Protein AF-A0A357CGW8-F1 (afdb_monomer)

Radius of gyration: 14.41 Å; Cα contacts (8 Å, |Δi|>4): 91; chains: 1; bounding box: 33×27×33 Å

Nearest PDB structures (foldseek):
  7z4w-assembly1_A  TM=2.440E-01  e=7.759E+00  Bacillus subtilis

Solvent-accessible surface area (backbone atoms only — not comparable to full-atom values): 4409 Å² total; per-residue (Å²): 119,70,65,64,50,55,54,42,50,42,41,36,78,67,45,82,75,58,31,85,72,21,55,86,93,42,71,52,30,75,38,74,44,78,40,83,48,61,95,83,45,71,61,48,60,56,31,50,75,68,77,38,88,74,66,60,60,48,76,36,75,38,67,40,31,47,84,48,52,77,81,129

Sequence (72 aa):
GKSILLDAFSLAIGARGDASLVRRGAAQGQVTASFDLDPSHPVFALLAANGIEGEDTLILRRVQGADGRRRA

Secondary structure (DSSP, 8-state):
-HHHHHHHHHHHTTPPP-GGGSPTT-SEEEEEEEEE--TT-THHHHHHHTTPPP-SEEEEEEEEETTS----

Foldseek 3Di:
DVVLVVVLVCVQVPHQDDLVNAPPPDQKDKHKDKDQDDPPRPVCVVCVVVVHHDDRMDIGMAMAGNVSDGDD

Structure (mmCIF, N/CA/C/O backbone):
data_AF-A0A357CGW8-F1
#
_entry.id   AF-A0A357CGW8-F1
#
loop_
_atom_site.group_PDB
_atom_site.id
_atom_site.type_symbol
_atom_site.label_atom_id
_atom_site.label_alt_id
_atom_site.label_comp_id
_atom_site.label_asym_id
_atom_site.label_entity_id
_atom_site.label_seq_id
_atom_site.pdbx_PDB_ins_code
_atom_site.Cartn_x
_atom_site.Cartn_y
_atom_site.Cartn_z
_atom_site.occupancy
_atom_site.B_iso_or_equiv
_atom_site.auth_seq_id
_atom_site.auth_comp_id
_atom_site.auth_asym_id
_atom_site.auth_atom_id
_atom_site.pdbx_PDB_model_num
ATOM 1 N N . GLY A 1 1 ? -1.658 14.554 12.675 1.00 72.44 1 GLY A N 1
ATOM 2 C CA . GLY A 1 1 ? -1.545 14.596 11.204 1.00 72.44 1 GLY A CA 1
ATOM 3 C C . GLY A 1 1 ? -0.317 13.872 10.678 1.00 72.44 1 GLY A C 1
ATOM 4 O O . GLY A 1 1 ? -0.454 13.074 9.772 1.00 72.44 1 GLY A O 1
ATOM 5 N N . LYS A 1 2 ? 0.880 14.122 11.222 1.00 89.12 2 LYS A N 1
ATOM 6 C CA . LYS A 1 2 ? 2.120 13.532 10.686 1.00 89.12 2 LYS A CA 1
ATOM 7 C C . LYS A 1 2 ? 2.288 12.031 10.964 1.00 89.12 2 LYS A C 1
ATOM 9 O O . LYS A 1 2 ? 2.678 11.304 10.065 1.00 89.12 2 LYS A O 1
ATOM 14 N N . SER A 1 3 ? 1.981 11.572 12.181 1.00 87.12 3 SER A N 1
ATOM 15 C CA . SER A 1 3 ? 2.119 10.154 12.560 1.00 87.12 3 SER A CA 1
ATOM 16 C C . SER A 1 3 ? 1.279 9.239 11.672 1.00 87.12 3 SER A C 1
ATOM 18 O O . SER A 1 3 ? 1.822 8.331 11.063 1.00 87.12 3 SER A O 1
ATOM 20 N N . ILE A 1 4 ? 0.003 9.582 11.468 1.00 86.81 4 ILE A N 1
ATOM 21 C CA . ILE A 1 4 ? -0.898 8.801 10.610 1.00 86.81 4 ILE A CA 1
ATOM 22 C C . ILE A 1 4 ? -0.402 8.686 9.159 1.00 86.81 4 ILE A C 1
ATOM 24 O O . ILE A 1 4 ? -0.662 7.678 8.515 1.00 86.81 4 ILE A O 1
ATOM 28 N N . LEU A 1 5 ? 0.341 9.674 8.642 1.00 89.88 5 LEU A N 1
ATOM 29 C CA . LEU A 1 5 ? 0.947 9.578 7.309 1.00 89.88 5 LEU A CA 1
ATOM 30 C C . LEU A 1 5 ? 2.090 8.560 7.277 1.00 89.88 5 LEU A C 1
ATOM 32 O O . LEU A 1 5 ? 2.179 7.787 6.328 1.00 89.88 5 LEU A O 1
ATOM 36 N N . LEU A 1 6 ? 2.939 8.535 8.309 1.00 91.00 6 LEU A N 1
ATOM 37 C CA . LEU A 1 6 ? 4.022 7.553 8.417 1.00 91.00 6 LEU A CA 1
ATOM 38 C C . LEU A 1 6 ? 3.471 6.136 8.603 1.00 91.00 6 LEU A C 1
ATOM 40 O O . LEU A 1 6 ? 3.968 5.199 7.976 1.00 91.00 6 LEU A O 1
ATOM 44 N N . ASP A 1 7 ? 2.414 5.993 9.401 1.00 90.44 7 ASP A N 1
ATOM 45 C CA . ASP A 1 7 ? 1.742 4.712 9.617 1.00 90.44 7 ASP A CA 1
ATOM 46 C C . ASP A 1 7 ? 1.079 4.214 8.322 1.00 90.44 7 ASP A C 1
ATOM 48 O O . ASP A 1 7 ? 1.254 3.060 7.926 1.00 90.44 7 ASP A O 1
ATOM 52 N N . ALA A 1 8 ? 0.378 5.101 7.607 1.00 90.50 8 ALA A N 1
ATOM 53 C CA . ALA A 1 8 ? -0.251 4.796 6.325 1.00 90.50 8 ALA A CA 1
ATOM 54 C C . ALA A 1 8 ? 0.786 4.426 5.251 1.00 90.50 8 ALA A C 1
ATOM 56 O O . ALA A 1 8 ? 0.613 3.428 4.550 1.00 90.50 8 ALA A O 1
ATOM 57 N N . PHE A 1 9 ? 1.886 5.177 5.148 1.00 91.94 9 PHE A N 1
ATOM 58 C CA . PHE A 1 9 ? 2.960 4.876 4.203 1.00 91.94 9 PHE A CA 1
ATOM 59 C C . PHE A 1 9 ? 3.602 3.518 4.498 1.00 91.94 9 PHE A C 1
ATOM 61 O O . PHE A 1 9 ? 3.695 2.680 3.603 1.00 91.94 9 PHE A O 1
ATOM 68 N N . SER A 1 10 ? 3.946 3.258 5.764 1.00 91.81 10 SER A N 1
ATOM 69 C CA . SER A 1 10 ? 4.494 1.970 6.208 1.00 91.81 10 SER A CA 1
ATOM 70 C C . SER A 1 10 ? 3.558 0.814 5.846 1.00 91.81 10 SER A C 1
ATOM 72 O O . SER A 1 10 ? 3.993 -0.216 5.325 1.00 91.81 10 SER A O 1
ATOM 74 N N . LEU A 1 11 ? 2.252 0.993 6.069 1.00 90.69 11 LEU A N 1
ATOM 75 C CA . LEU A 1 11 ? 1.239 0.013 5.696 1.00 90.69 11 LEU A CA 1
ATOM 76 C C . LEU A 1 11 ? 1.219 -0.238 4.180 1.00 90.69 11 LEU A C 1
ATOM 78 O O . LEU A 1 11 ? 1.172 -1.401 3.771 1.00 90.69 11 LEU A O 1
ATOM 82 N N . ALA A 1 12 ? 1.278 0.809 3.353 1.00 92.69 12 ALA A N 1
ATOM 83 C CA . ALA A 1 12 ? 1.253 0.696 1.894 1.00 92.69 12 ALA A CA 1
ATOM 84 C C . ALA A 1 12 ? 2.440 -0.111 1.337 1.00 92.69 12 ALA A C 1
ATOM 86 O O . ALA A 1 12 ? 2.247 -0.910 0.425 1.00 92.69 12 ALA A O 1
ATOM 87 N N . ILE A 1 13 ? 3.631 0.024 1.932 1.00 92.19 13 ILE A N 1
ATOM 88 C CA . ILE A 1 13 ? 4.863 -0.654 1.482 1.00 92.19 13 ILE A CA 1
ATOM 89 C C . ILE A 1 13 ? 5.100 -2.037 2.113 1.00 92.19 13 ILE A C 1
ATOM 91 O O . ILE A 1 13 ? 6.176 -2.610 1.966 1.00 92.19 13 ILE A O 1
ATOM 95 N N . GLY A 1 14 ? 4.118 -2.598 2.826 1.00 88.94 14 GLY A N 1
ATOM 96 C CA . GLY A 1 14 ? 4.186 -3.991 3.288 1.00 88.94 14 GLY A CA 1
ATOM 97 C C . GLY A 1 14 ? 4.330 -4.201 4.797 1.00 88.94 14 GLY A C 1
ATOM 98 O O . GLY A 1 14 ? 4.261 -5.353 5.236 1.00 88.94 14 GLY A O 1
ATOM 99 N N . ALA A 1 15 ? 4.413 -3.142 5.619 1.00 89.12 15 ALA A N 1
ATOM 100 C CA . ALA A 1 15 ? 4.484 -3.280 7.080 1.00 89.12 15 ALA A CA 1
ATOM 101 C C . ALA A 1 15 ? 3.287 -4.056 7.658 1.00 89.12 15 ALA A C 1
ATOM 103 O O . ALA A 1 15 ? 2.253 -4.247 7.010 1.00 89.12 15 ALA A O 1
ATOM 104 N N . ARG A 1 16 ? 3.413 -4.560 8.889 1.00 85.12 16 ARG A N 1
ATOM 105 C CA . ARG A 1 16 ? 2.318 -5.309 9.512 1.00 85.12 16 ARG A CA 1
ATOM 106 C C . ARG A 1 16 ? 1.102 -4.396 9.696 1.00 85.12 16 ARG A C 1
ATOM 108 O O . ARG A 1 16 ? 1.222 -3.297 10.214 1.00 85.12 16 ARG A O 1
ATOM 115 N N . GLY A 1 17 ? -0.056 -4.892 9.267 1.00 80.94 17 GLY A N 1
ATOM 116 C CA . GLY A 1 17 ? -1.337 -4.240 9.493 1.00 80.94 17 GLY A CA 1
ATOM 117 C C . GLY A 1 17 ? -1.650 -4.056 10.973 1.00 80.94 17 GLY A C 1
ATOM 118 O O . GLY A 1 17 ? -1.418 -4.974 11.763 1.00 80.94 17 GLY A O 1
ATOM 119 N N . ASP A 1 18 ? -2.198 -2.893 11.314 1.00 84.31 18 ASP A N 1
ATOM 120 C CA . ASP A 1 18 ? -2.692 -2.554 12.645 1.00 84.31 18 ASP A CA 1
ATOM 121 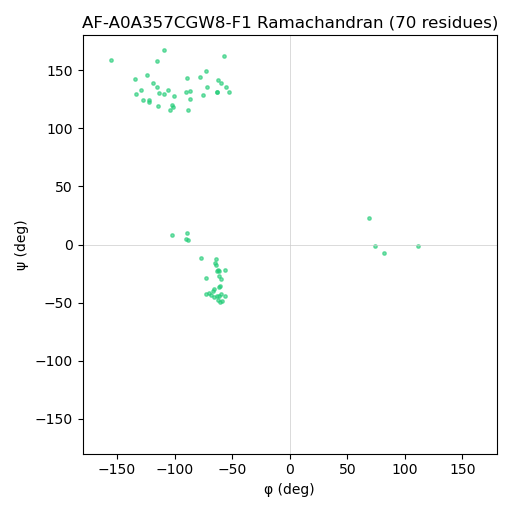C C . ASP A 1 18 ? -4.176 -2.163 12.547 1.00 84.31 18 ASP A C 1
ATOM 123 O O . ASP A 1 18 ? -4.553 -1.276 11.780 1.00 84.31 18 ASP A O 1
ATOM 127 N N . ALA A 1 19 ? -5.027 -2.848 13.315 1.00 86.56 19 ALA A N 1
ATOM 128 C CA . ALA A 1 19 ? -6.460 -2.570 13.381 1.00 86.56 19 ALA A CA 1
ATOM 129 C C . ALA A 1 19 ? -6.760 -1.164 13.931 1.00 86.56 19 ALA A C 1
ATOM 131 O O . ALA A 1 19 ? -7.812 -0.606 13.624 1.00 86.56 19 ALA A O 1
ATOM 132 N N . SER A 1 20 ? -5.830 -0.564 14.686 1.00 87.19 20 SER A N 1
ATOM 133 C CA . SER A 1 20 ? -5.937 0.815 15.179 1.00 87.19 20 SER A CA 1
ATOM 134 C C . SER A 1 20 ? -6.017 1.852 14.048 1.00 87.19 20 SER A C 1
ATOM 136 O O . SER A 1 20 ? -6.572 2.935 14.241 1.00 87.19 20 SER A O 1
ATOM 138 N N . LEU A 1 21 ? -5.528 1.500 12.850 1.00 86.50 21 LEU A N 1
ATOM 139 C CA . LEU A 1 21 ? -5.576 2.342 11.653 1.00 86.50 21 LEU A CA 1
ATOM 140 C C . LEU A 1 21 ? -6.964 2.367 10.997 1.00 86.50 21 LEU A C 1
ATOM 142 O O . LEU A 1 21 ? -7.220 3.195 10.121 1.00 86.50 21 LEU A O 1
ATOM 146 N N . VAL A 1 22 ? -7.878 1.486 11.413 1.00 91.25 22 VAL A N 1
ATOM 147 C CA . VAL A 1 22 ? -9.270 1.512 10.965 1.00 91.25 22 VAL A CA 1
ATOM 148 C C . VAL A 1 22 ? -10.068 2.449 11.863 1.00 91.25 22 VAL A C 1
ATOM 150 O O . VAL A 1 22 ? -10.105 2.306 13.086 1.00 91.25 22 VAL A O 1
ATOM 153 N N . ARG A 1 23 ? -10.743 3.431 11.253 1.00 92.19 23 ARG A N 1
ATOM 1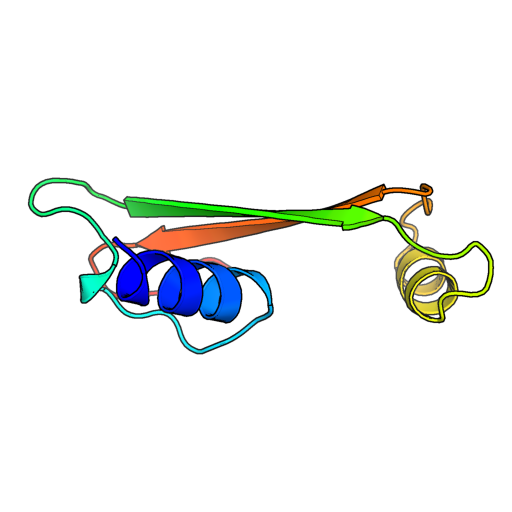54 C CA . ARG A 1 23 ? -11.613 4.361 11.982 1.00 92.19 23 ARG A CA 1
ATOM 155 C C . ARG A 1 23 ? -12.664 3.577 12.778 1.00 92.19 23 ARG A C 1
ATOM 157 O O . ARG A 1 23 ? -13.308 2.679 12.246 1.00 92.19 23 ARG A O 1
ATOM 164 N N . ARG A 1 24 ? -12.894 3.968 14.037 1.00 92.31 24 ARG A N 1
ATOM 165 C CA . ARG A 1 24 ? -13.940 3.366 14.883 1.00 92.31 24 ARG A CA 1
ATOM 166 C C . ARG A 1 24 ? -15.297 3.377 14.174 1.00 92.31 24 ARG A C 1
ATOM 168 O O . ARG A 1 24 ? -15.709 4.409 13.650 1.00 92.31 24 ARG A O 1
ATOM 175 N N . GLY A 1 25 ? -15.973 2.230 14.179 1.00 93.00 25 GLY A N 1
ATOM 176 C CA . GLY A 1 25 ? -17.253 2.029 13.493 1.00 93.00 25 GLY A CA 1
ATOM 177 C C . GLY A 1 25 ? -17.141 1.722 11.995 1.00 93.00 25 GLY A C 1
ATOM 178 O O . GLY A 1 25 ? -18.147 1.377 11.386 1.00 93.00 25 GLY A O 1
ATOM 179 N N . ALA A 1 26 ? -15.947 1.802 11.396 1.00 94.44 26 ALA A N 1
ATOM 180 C CA . ALA A 1 26 ? -15.714 1.350 10.028 1.00 94.44 26 ALA A CA 1
ATOM 181 C C . ALA A 1 26 ? -15.304 -0.129 10.008 1.00 94.44 26 ALA A C 1
ATOM 183 O O . ALA A 1 26 ? -14.557 -0.592 10.866 1.00 94.44 26 ALA A O 1
ATOM 184 N N . ALA A 1 27 ? -15.763 -0.863 8.994 1.00 92.44 27 ALA A N 1
ATOM 185 C CA . ALA A 1 27 ? -15.394 -2.267 8.807 1.00 92.44 27 ALA A CA 1
ATOM 186 C C . ALA A 1 27 ? -13.943 -2.443 8.320 1.00 92.44 27 ALA A C 1
ATOM 188 O O . ALA A 1 27 ? -13.311 -3.464 8.591 1.00 92.44 27 ALA A O 1
ATOM 189 N N . GLN A 1 28 ? -13.417 -1.452 7.595 1.00 92.94 28 GLN A N 1
ATOM 190 C CA . GLN A 1 28 ? -12.075 -1.477 7.022 1.00 92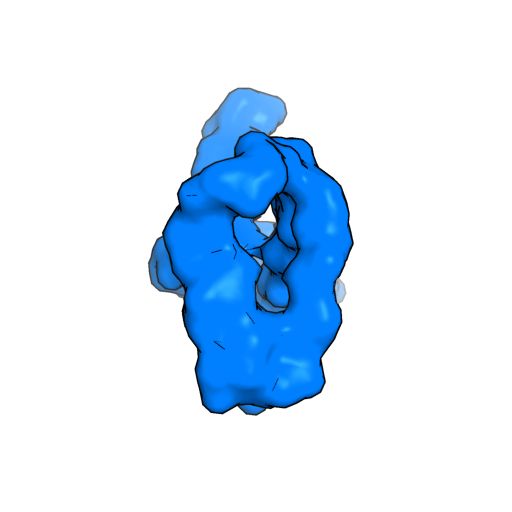.94 28 GLN A CA 1
ATOM 191 C C . GLN A 1 28 ? -11.521 -0.064 6.800 1.00 92.94 28 GLN A C 1
ATOM 193 O O . GLN A 1 28 ? -12.277 0.902 6.685 1.00 92.94 28 GLN A O 1
ATOM 198 N N . GLY A 1 29 ? -10.198 0.035 6.712 1.00 91.38 29 GLY A N 1
ATOM 199 C CA . GLY A 1 29 ? -9.455 1.192 6.219 1.00 91.38 29 GLY A CA 1
ATOM 200 C C . GLY A 1 29 ? -8.705 0.838 4.935 1.00 91.38 29 GLY A C 1
ATOM 201 O O . GLY A 1 29 ? -8.427 -0.332 4.673 1.00 91.38 29 GLY A O 1
ATOM 202 N N . GLN A 1 30 ? -8.367 1.840 4.129 1.00 92.31 30 GLN A N 1
ATOM 203 C CA . GLN A 1 30 ? -7.569 1.657 2.919 1.00 92.31 30 GLN A CA 1
ATOM 204 C C . GLN A 1 30 ? -6.487 2.728 2.842 1.00 92.31 30 GLN A C 1
ATOM 206 O O . GLN A 1 30 ? -6.736 3.891 3.154 1.00 92.31 30 GLN A O 1
ATOM 211 N N . VAL A 1 31 ? -5.310 2.327 2.368 1.00 92.94 31 VAL A N 1
ATOM 212 C CA . VAL A 1 31 ? -4.245 3.236 1.946 1.00 92.94 31 VAL A CA 1
ATOM 213 C C . VAL A 1 31 ? -3.848 2.939 0.504 1.00 92.94 31 VAL A C 1
ATOM 215 O O . VAL A 1 31 ? -3.906 1.795 0.040 1.00 92.94 31 VAL A O 1
ATOM 218 N N . THR A 1 32 ? -3.478 3.981 -0.230 1.00 94.81 32 THR A N 1
ATOM 219 C CA . THR A 1 32 ? -2.930 3.879 -1.580 1.00 94.81 32 THR A CA 1
ATOM 220 C C . THR A 1 32 ? -1.699 4.768 -1.670 1.00 94.81 32 THR A C 1
ATOM 222 O O . THR A 1 32 ? -1.751 5.923 -1.256 1.00 94.81 32 THR A O 1
ATOM 225 N N . ALA A 1 33 ? -0.601 4.206 -2.162 1.00 94.62 33 ALA A N 1
ATOM 226 C CA . ALA A 1 33 ? 0.633 4.920 -2.451 1.00 94.62 33 ALA A CA 1
ATOM 227 C C . ALA A 1 33 ? 0.930 4.803 -3.947 1.00 94.62 33 ALA A C 1
ATOM 229 O O . ALA A 1 33 ? 0.731 3.736 -4.527 1.00 94.62 33 ALA A O 1
ATOM 230 N N . SER A 1 34 ? 1.382 5.903 -4.540 1.00 95.44 34 SER A N 1
ATOM 231 C CA . SER A 1 34 ? 1.813 5.981 -5.933 1.00 95.44 34 SER A CA 1
ATOM 232 C C . SER A 1 34 ? 3.299 6.297 -5.951 1.00 95.44 34 SER A C 1
ATOM 234 O O . SER A 1 34 ? 3.742 7.154 -5.183 1.00 95.44 34 SER A O 1
ATOM 236 N N . PHE A 1 35 ? 4.047 5.602 -6.796 1.00 94.94 35 PHE A N 1
ATOM 237 C CA . PHE A 1 35 ? 5.479 5.798 -6.967 1.00 94.94 35 P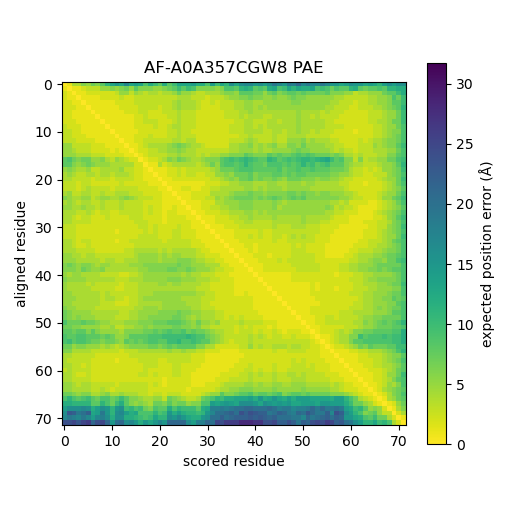HE A CA 1
ATOM 238 C C . PHE A 1 35 ? 5.775 6.011 -8.439 1.00 94.94 35 PHE A C 1
ATOM 240 O O . PHE A 1 35 ? 5.449 5.143 -9.246 1.00 94.94 35 PHE A O 1
ATOM 247 N N . ASP A 1 36 ? 6.430 7.119 -8.755 1.00 96.75 36 ASP A N 1
ATOM 248 C CA . ASP A 1 36 ? 7.032 7.306 -10.068 1.00 96.75 36 ASP A CA 1
ATOM 249 C C . ASP A 1 36 ? 8.306 6.456 -10.119 1.00 96.75 36 ASP A C 1
ATOM 251 O O . ASP A 1 36 ? 9.136 6.483 -9.201 1.00 96.75 36 ASP A O 1
ATOM 255 N N . LEU A 1 37 ? 8.433 5.650 -11.163 1.00 95.88 37 LEU A N 1
ATOM 256 C CA . LEU A 1 37 ? 9.524 4.715 -11.358 1.00 95.88 37 LE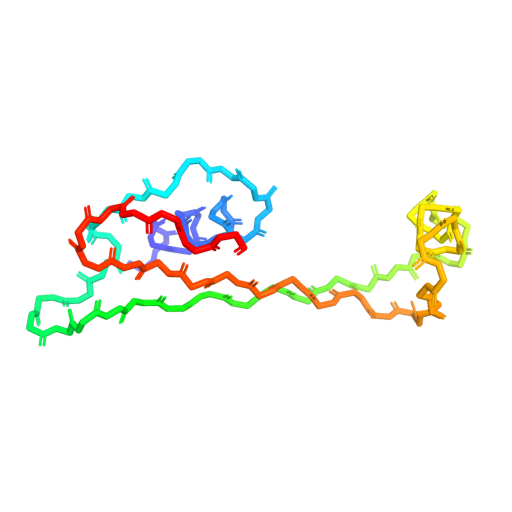U A CA 1
ATOM 257 C C . LEU A 1 37 ? 10.467 5.235 -12.434 1.00 95.88 37 LEU A C 1
ATOM 259 O O . LEU A 1 37 ? 10.058 5.598 -13.535 1.00 95.88 37 LEU A O 1
ATOM 263 N N . ASP A 1 38 ? 11.761 5.193 -12.133 1.00 96.25 38 ASP A N 1
ATOM 264 C CA . ASP A 1 38 ? 12.776 5.332 -13.170 1.00 96.25 38 ASP A CA 1
ATOM 265 C C . ASP A 1 38 ? 12.650 4.170 -14.178 1.00 96.25 38 ASP A C 1
ATOM 267 O O . ASP A 1 38 ? 12.437 3.036 -13.744 1.00 96.25 38 ASP A O 1
ATOM 271 N N . PRO A 1 39 ? 12.830 4.384 -15.494 1.00 93.38 39 PRO A N 1
ATOM 272 C CA . PRO A 1 39 ? 12.739 3.317 -16.497 1.00 93.3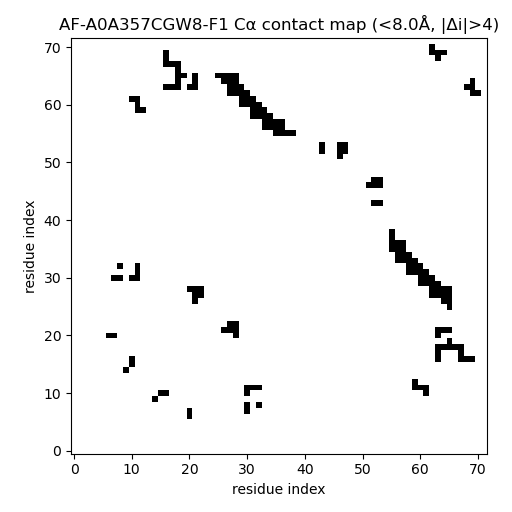8 39 PRO A CA 1
ATOM 273 C C . PRO A 1 39 ? 13.673 2.117 -16.255 1.00 93.38 39 PRO A C 1
ATOM 275 O O . PRO A 1 39 ? 13.413 1.023 -16.750 1.00 93.38 39 PRO A O 1
ATOM 278 N N . SER A 1 40 ? 14.756 2.295 -15.491 1.00 95.56 40 SER A N 1
ATOM 279 C CA . SER A 1 40 ? 15.686 1.229 -15.097 1.00 95.56 40 SER A CA 1
ATOM 280 C C . SER A 1 40 ? 15.321 0.532 -13.779 1.00 95.56 40 SER A C 1
ATOM 282 O O . SER A 1 40 ? 16.073 -0.318 -13.293 1.00 95.56 40 SER A O 1
ATOM 284 N N . HIS A 1 41 ? 14.175 0.865 -13.178 1.00 97.06 41 HIS A N 1
ATOM 285 C CA . HIS A 1 41 ? 13.801 0.360 -11.866 1.00 97.06 41 HIS A CA 1
ATOM 286 C C . HIS A 1 41 ? 13.633 -1.177 -11.871 1.00 97.06 41 HIS A C 1
ATOM 288 O O . HIS A 1 41 ? 12.903 -1.733 -12.695 1.00 97.06 41 HIS A O 1
ATOM 294 N N . PRO A 1 42 ? 14.233 -1.908 -10.911 1.00 96.25 42 PRO A N 1
ATOM 295 C CA . PRO A 1 42 ? 14.267 -3.376 -10.926 1.00 96.25 42 PRO A CA 1
ATOM 296 C C . PRO A 1 42 ? 12.891 -4.048 -10.788 1.00 96.25 42 PRO A C 1
ATOM 298 O O . PRO A 1 42 ? 12.747 -5.233 -11.088 1.00 96.25 42 PRO A O 1
ATOM 301 N N . VAL A 1 43 ? 11.863 -3.311 -10.354 1.00 95.56 43 VAL A N 1
ATOM 302 C CA . VAL A 1 43 ? 10.492 -3.839 -10.239 1.00 95.56 43 VAL A CA 1
ATOM 303 C C . VAL A 1 43 ? 9.926 -4.299 -11.581 1.00 95.56 43 VAL A C 1
ATOM 305 O O . VAL A 1 43 ? 9.127 -5.228 -11.589 1.00 95.56 43 VAL A O 1
ATOM 308 N N . PHE A 1 44 ? 10.374 -3.738 -12.710 1.00 96.56 44 PHE A N 1
ATOM 309 C CA . PHE A 1 44 ? 9.900 -4.155 -14.031 1.00 96.56 44 PHE A CA 1
ATOM 310 C C . PHE A 1 44 ? 10.192 -5.628 -14.32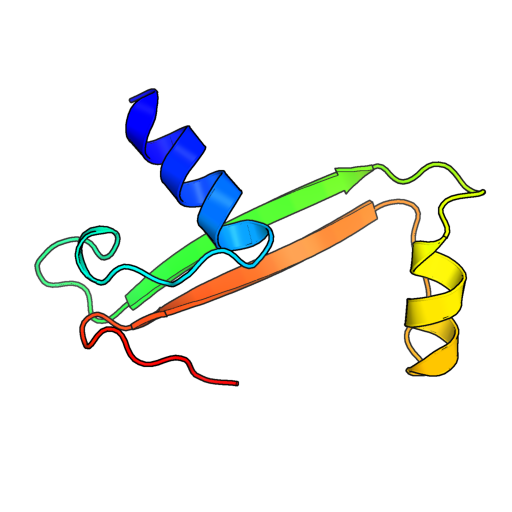0 1.00 96.56 44 PHE A C 1
ATOM 312 O O . PHE A 1 44 ? 9.347 -6.319 -14.884 1.00 96.56 44 PHE A O 1
ATOM 319 N N . ALA A 1 45 ? 11.330 -6.149 -13.850 1.00 96.25 45 ALA A N 1
ATOM 320 C CA . ALA A 1 45 ? 11.642 -7.571 -13.967 1.00 96.25 45 ALA A CA 1
ATOM 321 C C . ALA A 1 45 ? 10.679 -8.439 -13.138 1.00 96.25 45 ALA A C 1
ATOM 323 O O . ALA A 1 45 ? 10.256 -9.502 -13.590 1.00 96.25 45 ALA A O 1
ATOM 324 N N . LEU A 1 46 ? 10.296 -7.975 -11.942 1.00 96.00 46 LEU A N 1
ATOM 325 C CA . LEU A 1 46 ? 9.321 -8.667 -11.095 1.00 96.00 46 LEU A CA 1
ATOM 326 C C . LEU A 1 46 ? 7.917 -8.628 -11.703 1.00 96.00 46 LEU A C 1
ATOM 328 O O . LEU A 1 46 ? 7.238 -9.651 -11.702 1.00 96.00 46 LEU A O 1
ATOM 332 N N . LEU A 1 47 ? 7.486 -7.481 -12.232 1.00 95.50 47 LEU A N 1
ATOM 333 C CA . LEU A 1 47 ? 6.193 -7.341 -12.903 1.00 95.50 47 LEU A CA 1
ATOM 334 C C . LEU A 1 47 ? 6.120 -8.271 -14.120 1.00 95.50 47 LEU A C 1
ATOM 336 O O . LEU A 1 47 ? 5.213 -9.101 -14.192 1.00 95.50 47 LEU A O 1
ATOM 340 N N . ALA A 1 48 ? 7.139 -8.247 -14.984 1.00 95.69 48 ALA A N 1
ATOM 341 C CA . ALA A 1 48 ? 7.223 -9.116 -16.156 1.00 95.69 48 ALA A CA 1
ATOM 342 C C . ALA A 1 48 ? 7.208 -10.610 -15.788 1.00 95.69 48 ALA A C 1
ATOM 344 O O . ALA A 1 48 ? 6.479 -11.388 -16.402 1.00 95.69 48 ALA A O 1
ATOM 345 N N . ALA A 1 49 ? 7.945 -11.015 -14.746 1.00 97.56 49 ALA A N 1
ATOM 346 C CA . ALA A 1 49 ? 7.947 -12.397 -14.259 1.00 97.56 49 ALA A CA 1
ATOM 347 C C . ALA A 1 49 ? 6.570 -12.869 -13.750 1.00 97.56 49 ALA A C 1
ATOM 349 O O . ALA A 1 49 ? 6.314 -14.071 -13.711 1.00 97.56 49 ALA A O 1
ATOM 350 N N . ASN A 1 50 ? 5.684 -11.940 -13.381 1.00 96.56 50 ASN A N 1
ATOM 351 C CA . ASN A 1 50 ? 4.312 -12.215 -12.953 1.00 96.56 50 ASN A CA 1
ATOM 352 C C . ASN A 1 50 ? 3.270 -11.931 -14.054 1.00 96.56 50 ASN A C 1
ATOM 354 O O . ASN A 1 50 ? 2.073 -11.970 -13.777 1.00 96.56 50 ASN A O 1
ATOM 358 N N . GLY A 1 51 ? 3.701 -11.650 -15.291 1.00 95.75 51 GLY A N 1
ATOM 359 C CA . GLY A 1 51 ? 2.806 -11.336 -16.409 1.00 95.75 51 GLY A CA 1
ATOM 360 C C . GLY A 1 51 ? 2.079 -9.996 -16.267 1.00 95.75 51 GLY A C 1
ATOM 361 O O . GLY A 1 51 ? 1.015 -9.816 -16.851 1.00 95.75 51 GLY A O 1
ATOM 362 N N . ILE A 1 52 ? 2.627 -9.079 -15.467 1.00 94.81 52 ILE A N 1
ATOM 363 C CA . ILE A 1 52 ? 2.094 -7.735 -15.255 1.00 94.81 52 ILE A CA 1
ATOM 364 C C . ILE A 1 52 ? 2.903 -6.765 -16.117 1.00 94.81 52 ILE A C 1
ATOM 366 O O . ILE A 1 52 ? 4.133 -6.748 -16.054 1.00 94.81 52 ILE A O 1
ATOM 370 N N . GLU A 1 53 ? 2.216 -5.957 -16.921 1.00 92.44 53 GLU A N 1
ATOM 371 C CA . GLU A 1 53 ? 2.850 -4.894 -17.697 1.00 92.44 53 GLU A CA 1
ATOM 372 C C . GLU A 1 53 ? 3.288 -3.752 -16.771 1.00 92.44 53 GLU A C 1
ATOM 374 O O . GLU A 1 53 ? 2.579 -3.377 -15.835 1.00 92.44 53 GLU A O 1
ATOM 379 N N . GLY A 1 54 ? 4.505 -3.255 -16.984 1.00 90.25 54 GLY A N 1
ATOM 380 C CA . GLY A 1 54 ? 5.067 -2.166 -16.199 1.00 90.25 54 GLY A CA 1
ATOM 381 C C . GLY A 1 54 ? 4.748 -0.809 -16.809 1.00 90.25 54 GLY A C 1
ATOM 382 O O . GLY A 1 54 ? 5.003 -0.598 -17.990 1.00 90.25 54 GLY A O 1
ATOM 383 N N . GLU A 1 55 ? 4.269 0.114 -15.982 1.00 91.94 55 GLU A N 1
ATOM 384 C CA . GLU A 1 55 ? 4.096 1.530 -16.318 1.00 91.94 55 GLU A CA 1
ATOM 385 C C . GLU A 1 55 ? 5.124 2.383 -15.555 1.00 91.94 55 GLU A C 1
ATOM 387 O O . GLU A 1 55 ? 5.768 1.911 -14.613 1.00 91.94 55 GLU A O 1
ATOM 392 N N . ASP A 1 56 ? 5.273 3.655 -15.928 1.00 92.88 56 ASP A N 1
ATOM 393 C CA . ASP A 1 56 ? 6.120 4.613 -15.198 1.00 92.88 56 ASP A CA 1
ATOM 394 C C . ASP A 1 56 ? 5.618 4.897 -13.771 1.00 92.88 56 ASP A C 1
ATOM 396 O O . ASP A 1 56 ? 6.349 5.448 -12.954 1.00 92.88 56 ASP A O 1
ATOM 400 N N . THR A 1 57 ? 4.395 4.475 -13.453 1.00 95.50 57 THR A N 1
ATOM 401 C CA . THR A 1 57 ? 3.741 4.693 -12.170 1.00 95.50 57 THR A CA 1
ATOM 402 C C . THR A 1 57 ? 3.344 3.363 -11.533 1.00 95.50 57 THR A C 1
ATOM 404 O O . THR A 1 57 ? 2.551 2.597 -12.077 1.00 95.50 57 THR A O 1
ATOM 407 N N . LEU A 1 58 ? 3.831 3.096 -10.318 1.00 94.88 58 LEU A N 1
ATOM 408 C CA . LEU A 1 58 ? 3.437 1.936 -9.519 1.00 94.88 58 LEU A CA 1
ATOM 409 C C . LEU A 1 58 ? 2.455 2.330 -8.420 1.00 94.88 58 LEU A C 1
ATOM 411 O O . LEU A 1 58 ? 2.790 3.085 -7.505 1.00 94.88 58 LEU A O 1
ATOM 415 N N . ILE A 1 59 ? 1.261 1.738 -8.456 1.00 93.88 59 ILE A N 1
ATOM 416 C CA . ILE A 1 59 ? 0.223 1.956 -7.445 1.00 93.88 59 ILE A CA 1
ATOM 417 C C . ILE A 1 59 ? 0.142 0.756 -6.499 1.00 93.88 59 ILE A C 1
ATOM 419 O O . ILE A 1 59 ? -0.270 -0.339 -6.879 1.00 93.88 59 ILE A O 1
ATOM 423 N N . LEU A 1 60 ? 0.453 0.984 -5.223 1.00 93.56 60 LEU A N 1
ATOM 424 C CA . LEU A 1 60 ? 0.262 0.008 -4.154 1.00 93.56 60 LEU A CA 1
ATOM 425 C C . LEU A 1 60 ? -0.998 0.346 -3.361 1.00 93.56 60 LEU A C 1
ATOM 427 O O . LEU A 1 60 ? -1.086 1.394 -2.719 1.00 93.56 60 LEU A O 1
ATOM 431 N N . ARG A 1 61 ? -1.976 -0.565 -3.369 1.00 93.81 61 ARG A N 1
ATOM 432 C CA . ARG A 1 61 ? -3.216 -0.443 -2.594 1.00 93.81 61 ARG A CA 1
ATOM 433 C C . ARG A 1 61 ? -3.275 -1.512 -1.519 1.00 93.81 61 ARG A C 1
ATOM 435 O O . ARG A 1 61 ? -3.157 -2.699 -1.810 1.00 93.81 61 ARG A O 1
ATOM 442 N N . ARG A 1 62 ? -3.562 -1.094 -0.286 1.00 91.62 62 ARG A N 1
ATOM 443 C CA . ARG A 1 62 ? -3.759 -2.014 0.832 1.00 91.62 62 ARG A CA 1
ATOM 444 C C . ARG A 1 62 ? -5.047 -1.731 1.580 1.00 91.62 62 ARG A C 1
ATOM 446 O O . ARG A 1 62 ? -5.331 -0.587 1.923 1.00 91.62 62 ARG A O 1
A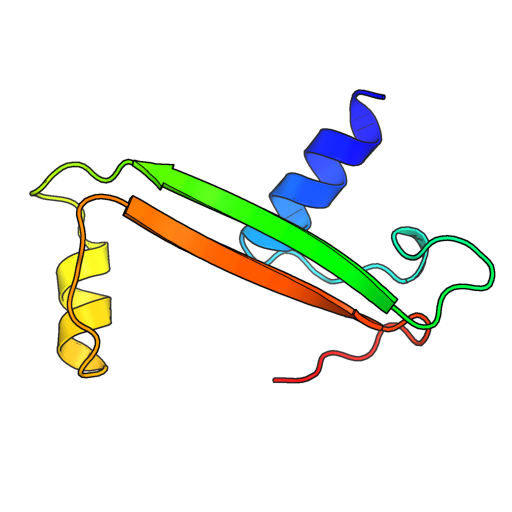TOM 453 N N . VAL A 1 63 ? -5.797 -2.797 1.847 1.00 91.50 63 VAL A N 1
ATOM 454 C CA . VAL A 1 63 ? -7.035 -2.776 2.631 1.00 91.50 63 VAL A CA 1
ATOM 455 C C . VAL A 1 63 ? -6.774 -3.467 3.966 1.00 91.50 63 VAL A C 1
ATOM 457 O O . VAL A 1 63 ? -6.235 -4.573 4.003 1.00 91.50 63 VAL A O 1
ATOM 460 N N . GLN A 1 64 ? -7.141 -2.802 5.057 1.00 89.19 64 GLN A N 1
ATOM 461 C CA . GLN A 1 64 ? -6.983 -3.278 6.424 1.00 89.19 64 GLN A CA 1
ATOM 462 C C . GLN A 1 64 ? -8.361 -3.498 7.045 1.00 89.19 64 GLN A C 1
ATOM 464 O O . GLN A 1 64 ? -9.131 -2.552 7.181 1.00 89.19 64 GLN A O 1
ATOM 469 N N . GLY A 1 65 ? -8.665 -4.734 7.439 1.00 90.12 65 GLY A N 1
ATOM 470 C CA . GLY A 1 65 ? -9.881 -5.043 8.192 1.00 90.12 65 GLY A CA 1
ATOM 471 C C . GLY A 1 65 ? -9.796 -4.553 9.639 1.00 90.12 65 GLY A C 1
ATOM 472 O O . GLY A 1 65 ? -8.708 -4.525 10.228 1.00 90.12 65 GLY A O 1
ATOM 473 N N . ALA A 1 66 ? -10.945 -4.198 10.220 1.00 87.19 66 ALA A N 1
ATOM 474 C CA . ALA A 1 66 ? -11.064 -3.802 11.628 1.00 87.19 66 ALA A CA 1
ATOM 475 C C . ALA A 1 66 ? -10.718 -4.937 12.614 1.00 87.19 66 ALA A C 1
ATOM 477 O O . ALA A 1 66 ? -10.434 -4.684 13.779 1.00 87.19 66 ALA A O 1
ATOM 478 N N . ASP A 1 67 ? -10.718 -6.188 12.149 1.00 81.94 67 ASP A N 1
ATOM 479 C CA . ASP A 1 6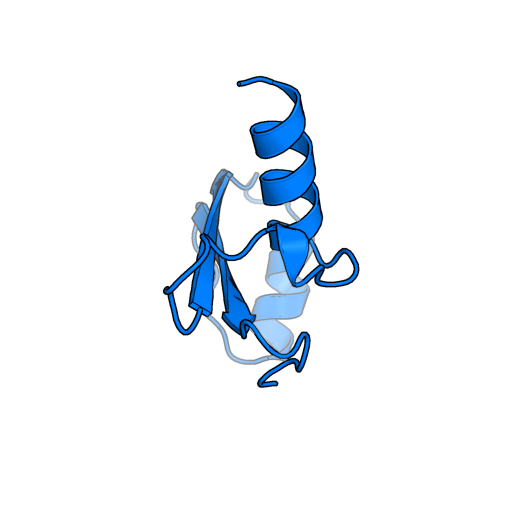7 ? -10.346 -7.386 12.908 1.00 81.94 67 ASP A CA 1
ATOM 480 C C . ASP A 1 67 ? -8.842 -7.712 12.831 1.00 81.94 67 ASP A C 1
ATOM 482 O O . ASP A 1 67 ? -8.395 -8.743 13.338 1.00 81.94 67 ASP A O 1
ATOM 486 N N . GLY A 1 68 ? -8.050 -6.862 12.169 1.00 68.75 68 GLY A N 1
ATOM 487 C CA . GLY A 1 68 ? -6.613 -7.058 11.997 1.00 68.75 68 GLY A CA 1
ATOM 488 C C . GLY A 1 68 ? -6.236 -8.140 10.977 1.00 68.75 68 GLY A C 1
ATOM 489 O O . GLY A 1 68 ? -5.043 -8.343 10.732 1.00 68.75 68 GLY A O 1
ATOM 490 N N . ARG A 1 69 ? -7.202 -8.831 10.352 1.00 64.25 69 ARG A N 1
ATOM 491 C CA . ARG A 1 69 ? -6.903 -9.887 9.375 1.00 64.25 69 ARG A CA 1
ATOM 492 C C . ARG A 1 69 ? -6.521 -9.297 8.025 1.00 64.25 69 ARG A C 1
ATOM 494 O O . ARG A 1 69 ? -7.051 -8.281 7.579 1.00 64.25 69 ARG A O 1
ATOM 501 N N . ARG A 1 70 ? -5.587 -9.975 7.356 1.00 59.16 70 ARG A N 1
ATOM 502 C CA . ARG A 1 70 ? -5.219 -9.698 5.965 1.00 59.16 70 ARG A CA 1
ATOM 503 C C . ARG A 1 70 ? -6.164 -10.481 5.059 1.00 59.16 70 ARG A C 1
ATOM 505 O O . ARG A 1 70 ? -6.339 -11.678 5.269 1.00 59.16 70 ARG A O 1
ATOM 512 N N . ARG A 1 71 ? -6.725 -9.829 4.043 1.00 54.28 71 ARG A N 1
ATOM 513 C CA . ARG A 1 71 ? -7.114 -10.532 2.817 1.00 54.28 71 ARG A CA 1
ATOM 514 C C . ARG A 1 71 ? -5.886 -10.506 1.908 1.00 54.28 71 ARG A C 1
ATOM 516 O O . ARG A 1 71 ? -5.385 -9.420 1.621 1.00 54.28 71 ARG A O 1
ATOM 523 N N . ALA A 1 72 ? -5.350 -11.689 1.626 1.00 41.72 72 ALA A N 1
ATOM 524 C CA . ALA A 1 72 ? -4.379 -11.917 0.563 1.00 41.72 72 ALA A CA 1
ATOM 525 C C . ALA A 1 72 ? -5.156 -12.215 -0.720 1.00 41.72 72 ALA A C 1
ATOM 527 O O . ALA A 1 72 ? -6.203 -12.894 -0.593 1.00 41.72 72 ALA A O 1
#

pLDDT: mean 89.45, std 9.97, range [41.72, 97.56]

Mean predicted aligned error: 4.63 Å